Protein AF-A0A9Q0IEM7-F1 (afdb_monomer_lite)

Foldseek 3Di:
DDKADDPVNFKIWDWDWAQDVHTDIDIWIWGADPVAFIWTPDPDIDTGRDPVRVQVVVCVVVVNSDDYDDDPDDVQQVDWDWDADPVPRDIDIDRHDDDPDPDPPDDPDDDDDDDDDDDDDDDDDDDDDDDDDDDDDDDDDDDDDDDDDDPVVVVVVVVVVVVVVVVVVVVD

Radius of gyration: 29.26 Å; chains: 1; bounding box: 56×44×100 Å

Structure (mmCIF, N/CA/C/O backbone):
data_AF-A0A9Q0IEM7-F1
#
_entry.id   AF-A0A9Q0IEM7-F1
#
loop_
_atom_site.group_PDB
_atom_site.id
_atom_site.type_symbol
_atom_site.label_atom_id
_atom_site.label_alt_id
_atom_site.label_comp_id
_atom_site.label_asym_id
_atom_site.label_entity_id
_atom_site.label_seq_id
_atom_site.pdbx_PDB_ins_code
_atom_site.Cartn_x
_atom_site.Cartn_y
_atom_site.Cartn_z
_atom_site.occupancy
_atom_site.B_iso_or_equiv
_atom_site.auth_seq_id
_atom_site.auth_comp_id
_atom_site.auth_asym_id
_atom_site.auth_atom_id
_atom_site.pdbx_PDB_model_num
ATOM 1 N N . MET A 1 1 ? 6.090 -5.705 1.056 1.00 93.62 1 MET A N 1
ATOM 2 C CA . MET A 1 1 ? 5.015 -4.685 1.009 1.00 93.62 1 MET A CA 1
ATOM 3 C C . MET A 1 1 ? 5.623 -3.312 1.217 1.00 93.62 1 MET A C 1
ATOM 5 O O . MET A 1 1 ? 6.449 -3.176 2.102 1.00 93.62 1 MET A O 1
ATOM 9 N N . LEU A 1 2 ? 5.245 -2.312 0.426 1.00 94.44 2 LEU A N 1
ATOM 10 C CA . LEU A 1 2 ? 5.811 -0.962 0.525 1.00 94.44 2 LEU A CA 1
ATOM 11 C C . LEU A 1 2 ? 4.715 0.099 0.586 1.00 94.44 2 LEU A C 1
ATOM 13 O O . LEU A 1 2 ? 3.665 -0.048 -0.045 1.00 94.44 2 LEU A O 1
ATOM 17 N N . LEU A 1 3 ? 4.974 1.164 1.339 1.00 94.00 3 LEU A N 1
ATOM 18 C CA . LEU A 1 3 ? 4.113 2.337 1.415 1.00 94.00 3 LEU A CA 1
ATOM 19 C C . LEU A 1 3 ? 4.605 3.373 0.401 1.00 94.00 3 LEU A C 1
ATOM 21 O O . LEU A 1 3 ? 5.804 3.633 0.317 1.00 94.00 3 LEU A O 1
ATOM 25 N N . ARG A 1 4 ? 3.691 3.970 -0.365 1.00 93.38 4 ARG A N 1
ATOM 26 C CA . ARG A 1 4 ? 4.009 5.062 -1.291 1.00 93.38 4 ARG A CA 1
ATOM 27 C C . ARG A 1 4 ? 3.028 6.226 -1.134 1.00 93.38 4 ARG A C 1
ATOM 29 O O . ARG A 1 4 ? 1.848 5.977 -0.869 1.00 93.38 4 ARG A O 1
ATOM 36 N N . PRO A 1 5 ? 3.472 7.473 -1.355 1.00 94.06 5 PRO A N 1
ATOM 37 C CA . PRO A 1 5 ? 2.568 8.608 -1.484 1.00 94.06 5 PRO A CA 1
ATOM 38 C C . PRO A 1 5 ? 1.549 8.399 -2.614 1.00 94.06 5 PRO A C 1
ATOM 40 O O . PRO A 1 5 ? 1.853 7.817 -3.665 1.00 94.06 5 PRO A O 1
ATOM 43 N N . GLY A 1 6 ? 0.321 8.856 -2.386 1.00 88.62 6 GLY A N 1
ATOM 44 C CA . GLY A 1 6 ? -0.699 9.025 -3.413 1.00 88.62 6 GLY A CA 1
ATOM 45 C C . GLY A 1 6 ? -0.439 10.272 -4.260 1.00 88.62 6 GLY A C 1
ATOM 46 O O . GLY A 1 6 ? 0.369 11.133 -3.919 1.00 88.62 6 GLY A O 1
ATOM 47 N N . ARG A 1 7 ? -1.124 10.370 -5.402 1.00 84.81 7 ARG A N 1
ATOM 48 C CA . ARG A 1 7 ? -0.968 11.494 -6.346 1.00 84.81 7 ARG A CA 1
ATOM 49 C C . ARG A 1 7 ? -1.641 12.783 -5.857 1.00 84.81 7 ARG A C 1
ATOM 51 O O . ARG A 1 7 ? -1.275 13.872 -6.277 1.00 84.81 7 ARG A O 1
ATOM 58 N N . ASP A 1 8 ? -2.651 12.644 -5.017 1.00 82.88 8 ASP A N 1
ATOM 59 C CA . ASP A 1 8 ? -3.500 13.701 -4.472 1.00 82.88 8 ASP A CA 1
ATOM 60 C C . ASP A 1 8 ? -2.915 14.381 -3.224 1.00 82.88 8 ASP A C 1
ATOM 62 O O . ASP A 1 8 ? -3.531 15.297 -2.692 1.00 82.88 8 ASP A O 1
ATOM 66 N N . GLY A 1 9 ? -1.747 13.945 -2.741 1.00 77.75 9 GLY A N 1
ATOM 67 C CA . GLY A 1 9 ? -1.049 14.541 -1.594 1.00 77.75 9 GLY A CA 1
ATOM 68 C C . GLY A 1 9 ? -1.676 14.251 -0.224 1.00 77.75 9 GLY A C 1
ATOM 69 O O . GLY A 1 9 ? -1.013 14.441 0.790 1.00 77.75 9 GLY A O 1
ATOM 70 N N . CYS A 1 10 ? -2.913 13.753 -0.188 1.00 81.31 10 CYS A N 1
ATOM 71 C CA . CYS A 1 10 ? -3.640 13.403 1.036 1.00 81.31 10 CYS A CA 1
ATOM 72 C C . CYS A 1 10 ? -3.888 11.894 1.191 1.00 81.31 10 CYS A C 1
ATOM 74 O O . CYS A 1 10 ? -4.215 11.441 2.289 1.00 81.31 10 CYS A O 1
ATOM 76 N N . SER A 1 11 ? -3.746 11.107 0.119 1.00 90.38 11 SER A N 1
ATOM 77 C CA . SER A 1 11 ? -3.827 9.649 0.190 1.00 90.38 11 SER A CA 1
ATOM 78 C C . SER A 1 11 ? -2.449 9.003 0.127 1.00 90.38 11 SER A C 1
ATOM 80 O O . SER A 1 11 ? -1.468 9.565 -0.365 1.00 90.38 11 SER A O 1
ATOM 82 N N . LEU A 1 12 ? -2.388 7.779 0.628 1.00 95.12 12 LEU A N 1
ATOM 83 C CA . LEU A 1 12 ? -1.258 6.873 0.523 1.00 95.12 12 LEU A CA 1
ATOM 84 C C . LEU A 1 12 ? -1.726 5.597 -0.173 1.00 95.12 12 LEU A C 1
ATOM 86 O O . LEU A 1 12 ? -2.920 5.300 -0.259 1.00 95.12 12 LEU A O 1
ATOM 90 N N . ALA A 1 13 ? -0.777 4.813 -0.664 1.00 95.88 13 ALA A N 1
ATOM 91 C CA . ALA A 1 13 ? -1.066 3.485 -1.168 1.00 95.88 13 ALA A CA 1
ATOM 92 C C . ALA A 1 13 ? -0.095 2.464 -0.589 1.00 95.88 13 ALA A C 1
ATOM 94 O O . ALA A 1 13 ? 1.121 2.667 -0.587 1.00 95.88 13 ALA A O 1
ATOM 95 N N . VAL A 1 14 ? -0.639 1.332 -0.159 1.00 96.62 14 VAL A N 1
ATOM 96 C CA . VAL A 1 14 ? 0.151 0.162 0.205 1.00 96.62 14 VAL A CA 1
ATOM 97 C C . VAL A 1 14 ? 0.223 -0.756 -1.002 1.00 96.62 14 VAL A C 1
ATOM 99 O O . VAL A 1 14 ? -0.792 -1.247 -1.493 1.00 96.62 14 VAL A O 1
ATOM 102 N N . THR A 1 15 ? 1.434 -0.967 -1.506 1.00 95.88 15 THR A N 1
ATOM 103 C CA . THR A 1 15 ? 1.693 -1.836 -2.652 1.00 95.88 15 THR A CA 1
ATOM 104 C C . THR A 1 15 ? 2.227 -3.180 -2.172 1.00 95.88 15 THR A C 1
ATOM 106 O O . THR A 1 15 ? 3.216 -3.260 -1.436 1.00 95.88 15 THR A O 1
ATOM 109 N N . THR A 1 16 ? 1.570 -4.252 -2.600 1.00 95.31 16 THR A N 1
ATOM 110 C CA . THR A 1 16 ? 1.931 -5.631 -2.270 1.00 95.31 16 THR A CA 1
ATOM 111 C C . THR A 1 16 ? 2.271 -6.395 -3.534 1.00 95.31 16 THR A C 1
ATOM 113 O O . THR A 1 16 ? 1.597 -6.228 -4.548 1.00 95.31 16 THR A O 1
ATOM 116 N N . ARG A 1 17 ? 3.260 -7.280 -3.438 1.00 93.75 17 ARG A N 1
ATOM 117 C CA . ARG A 1 17 ? 3.565 -8.308 -4.430 1.00 93.75 17 ARG A CA 1
ATOM 118 C C . ARG A 1 17 ? 3.388 -9.662 -3.750 1.00 93.75 17 ARG A C 1
ATOM 120 O O . ARG A 1 17 ? 3.904 -9.842 -2.649 1.00 93.75 17 ARG A O 1
ATOM 127 N N . GLN A 1 18 ? 2.649 -10.566 -4.377 1.00 92.56 18 GLN A N 1
ATOM 128 C CA . GLN A 1 18 ? 2.489 -11.953 -3.941 1.00 92.56 18 GLN A CA 1
ATOM 129 C C . GLN A 1 18 ? 2.740 -12.876 -5.129 1.00 92.56 18 GLN A C 1
ATOM 131 O O . GLN A 1 18 ? 2.263 -12.600 -6.227 1.00 92.56 18 GLN A O 1
ATOM 136 N N . ASP A 1 19 ? 3.464 -13.969 -4.906 1.00 90.25 19 ASP A N 1
ATOM 137 C CA . ASP A 1 19 ? 3.765 -14.957 -5.942 1.00 90.25 19 ASP A CA 1
ATOM 138 C C . ASP A 1 19 ? 2.764 -16.123 -5.853 1.00 90.25 19 ASP A C 1
ATOM 140 O O . ASP A 1 19 ? 3.040 -17.179 -5.291 1.00 90.25 19 ASP A O 1
ATOM 144 N N . LEU A 1 20 ? 1.559 -15.895 -6.382 1.00 85.94 20 LEU A N 1
ATOM 145 C CA . LEU A 1 20 ? 0.455 -16.858 -6.443 1.00 85.94 20 LEU A CA 1
ATOM 146 C C . LEU A 1 20 ? 0.218 -17.223 -7.912 1.00 85.94 20 LEU A C 1
ATOM 148 O O . LEU A 1 20 ? -0.455 -16.489 -8.631 1.00 85.94 20 LEU A O 1
ATOM 152 N N . ASN A 1 21 ? 0.814 -18.330 -8.374 1.00 85.62 21 ASN A N 1
ATOM 153 C CA . ASN A 1 21 ? 0.780 -18.757 -9.786 1.00 85.62 21 ASN A CA 1
ATOM 154 C C . ASN A 1 21 ? 1.304 -17.686 -10.768 1.00 85.62 21 ASN A C 1
ATOM 156 O O . ASN A 1 21 ? 0.881 -17.611 -11.919 1.00 85.62 21 ASN A O 1
ATOM 160 N N . GLY A 1 22 ? 2.229 -16.855 -10.292 1.00 89.38 22 GLY A N 1
ATOM 161 C CA . GLY A 1 22 ? 2.726 -15.665 -10.973 1.00 89.38 22 GLY A CA 1
ATOM 162 C C . GLY A 1 22 ? 2.785 -14.481 -10.011 1.00 89.38 22 GLY A C 1
ATOM 163 O O . GLY A 1 22 ? 2.238 -14.532 -8.909 1.00 89.38 22 GLY A O 1
ATOM 164 N N . SER A 1 23 ? 3.466 -13.407 -10.413 1.00 92.25 23 SER A N 1
ATOM 165 C CA . SER A 1 23 ? 3.560 -12.204 -9.584 1.00 92.25 23 SER A CA 1
ATOM 166 C C . SER A 1 23 ? 2.290 -11.366 -9.700 1.00 92.25 23 SER A C 1
ATOM 168 O O . SER A 1 23 ? 2.024 -10.741 -10.726 1.00 92.25 23 SER A O 1
ATOM 170 N N . VAL A 1 24 ? 1.522 -11.324 -8.615 1.00 94.12 24 VAL A N 1
ATOM 171 C CA . VAL A 1 24 ? 0.314 -10.510 -8.479 1.00 94.12 24 VAL A CA 1
ATOM 172 C C . VAL A 1 24 ? 0.644 -9.262 -7.674 1.00 94.12 24 VAL A C 1
ATOM 174 O O . VAL A 1 24 ? 1.092 -9.340 -6.527 1.00 94.12 24 VAL A O 1
ATOM 177 N N . PHE A 1 25 ? 0.378 -8.101 -8.266 1.00 93.50 25 PHE A N 1
ATOM 178 C CA . PHE A 1 25 ? 0.533 -6.809 -7.612 1.00 93.50 25 PHE A CA 1
ATOM 179 C C . PHE A 1 25 ? -0.833 -6.251 -7.221 1.00 93.50 25 PHE A C 1
ATOM 181 O O . PHE A 1 25 ? -1.767 -6.252 -8.021 1.00 93.50 25 PHE A O 1
ATOM 188 N N . ARG A 1 26 ? -0.954 -5.767 -5.984 1.00 94.06 26 ARG A N 1
ATOM 189 C CA . ARG A 1 26 ? -2.156 -5.072 -5.499 1.00 94.06 26 ARG A CA 1
ATOM 190 C C . ARG A 1 26 ? -1.769 -3.750 -4.860 1.00 94.06 26 ARG A C 1
ATOM 192 O O . ARG A 1 26 ? -0.716 -3.640 -4.231 1.00 94.06 26 ARG A O 1
ATOM 199 N N . HIS A 1 27 ? -2.638 -2.758 -5.022 1.00 95.50 27 HIS A N 1
ATOM 200 C CA . HIS A 1 27 ? -2.483 -1.432 -4.440 1.00 95.50 27 HIS A CA 1
ATOM 201 C C . HIS A 1 27 ? -3.712 -1.126 -3.592 1.00 95.50 27 HIS A C 1
ATOM 203 O O . HIS A 1 27 ? -4.798 -0.906 -4.125 1.00 95.50 27 HIS A O 1
ATOM 209 N N . TYR A 1 28 ? -3.534 -1.120 -2.278 1.00 95.12 28 TYR A N 1
ATOM 210 C CA . TYR A 1 28 ? -4.577 -0.755 -1.329 1.00 95.12 28 TYR A CA 1
ATOM 211 C C . TYR A 1 28 ? -4.503 0.742 -1.080 1.00 95.12 28 TYR A C 1
ATOM 213 O O . TYR A 1 28 ? -3.426 1.264 -0.783 1.00 95.12 28 TYR A O 1
ATOM 221 N N . ARG A 1 29 ? -5.630 1.439 -1.222 1.00 95.62 29 ARG A N 1
ATOM 222 C CA . ARG A 1 29 ? -5.698 2.867 -0.917 1.00 95.62 29 ARG A CA 1
ATOM 223 C C . ARG A 1 29 ? -5.779 3.048 0.595 1.00 95.62 29 ARG A C 1
ATOM 225 O O . ARG A 1 29 ? -6.479 2.304 1.279 1.00 95.62 29 ARG A O 1
ATOM 232 N N . VAL A 1 30 ? -5.035 4.022 1.098 1.00 96.75 30 VAL A N 1
ATOM 233 C CA . VAL A 1 30 ? -5.037 4.422 2.499 1.00 96.75 30 VAL A CA 1
ATOM 234 C C . VAL A 1 30 ? -5.367 5.902 2.556 1.00 96.75 30 VAL A C 1
ATOM 236 O O . VAL A 1 30 ? -4.636 6.731 2.014 1.00 96.75 30 VAL A O 1
ATOM 239 N N . THR A 1 31 ? -6.477 6.229 3.200 1.00 95.06 31 THR A N 1
ATOM 240 C CA . THR A 1 31 ? -6.992 7.597 3.260 1.00 95.06 31 THR A CA 1
ATOM 241 C C . THR A 1 31 ? -6.758 8.164 4.654 1.00 95.06 31 THR A C 1
ATOM 243 O O . THR A 1 31 ? -7.086 7.519 5.653 1.00 95.06 31 THR A O 1
ATOM 246 N N . GLN A 1 32 ? -6.175 9.360 4.740 1.00 92.69 32 GLN A N 1
ATOM 247 C CA . GLN A 1 32 ? -6.026 10.058 6.014 1.00 92.69 32 GLN A CA 1
ATOM 248 C C . GLN A 1 32 ? -7.385 10.602 6.474 1.00 92.69 32 GLN A C 1
ATOM 250 O O . GLN A 1 32 ? -8.138 11.170 5.683 1.00 92.69 32 GLN A O 1
ATOM 255 N N . ARG A 1 33 ? -7.717 10.429 7.755 1.00 91.94 33 ARG A N 1
ATOM 256 C CA . ARG A 1 33 ? -8.961 10.964 8.328 1.00 91.94 33 ARG A CA 1
ATOM 257 C C . ARG A 1 33 ? -8.777 12.416 8.761 1.00 91.94 33 ARG A C 1
ATOM 259 O O . ARG A 1 33 ? -7.718 12.787 9.259 1.00 91.94 33 ARG A O 1
ATOM 266 N N . GLU A 1 34 ? -9.852 13.201 8.689 1.00 86.31 34 GLU A N 1
ATOM 267 C CA . GLU A 1 34 ? -9.868 14.606 9.136 1.00 86.31 34 GLU A CA 1
ATOM 268 C C . GLU A 1 34 ? -9.505 14.772 10.622 1.00 86.31 34 GLU A C 1
ATOM 270 O O . GLU A 1 34 ? -8.861 15.740 11.007 1.00 86.31 34 GLU A O 1
ATOM 275 N N . GLN A 1 35 ? -9.885 13.802 11.459 1.00 86.25 35 GLN A N 1
ATOM 276 C CA . GLN A 1 35 ? -9.622 13.790 12.905 1.00 86.25 35 GLN A CA 1
ATOM 277 C C . GLN A 1 35 ? -8.258 13.170 13.264 1.00 86.25 35 GLN A C 1
ATOM 279 O O . GLN A 1 35 ? -7.983 12.914 14.434 1.00 86.25 35 GLN A O 1
ATOM 284 N N . GLY A 1 36 ? -7.416 12.900 12.263 1.00 87.50 36 GLY A N 1
ATOM 285 C CA . GLY A 1 36 ? -6.182 12.137 12.415 1.00 87.50 36 GLY A CA 1
ATOM 286 C C . GLY A 1 36 ? -6.385 10.624 12.274 1.00 87.50 36 GLY A C 1
ATOM 287 O O . GLY A 1 36 ? -7.493 10.094 12.384 1.00 87.50 36 GLY A O 1
ATOM 288 N N . GLY A 1 37 ? -5.284 9.926 12.000 1.00 93.62 37 GLY A N 1
ATOM 289 C CA . GLY A 1 37 ? -5.278 8.499 11.683 1.00 93.62 37 GLY A CA 1
ATOM 290 C C . GLY A 1 37 ? -5.566 8.197 10.212 1.00 93.62 37 GLY A C 1
ATOM 291 O O . GLY A 1 37 ? -5.680 9.090 9.369 1.00 93.62 37 GLY A O 1
ATOM 292 N N . TYR A 1 38 ? -5.672 6.907 9.911 1.00 95.75 38 TYR A N 1
ATOM 293 C CA . TYR A 1 38 ? -5.720 6.361 8.558 1.00 95.75 38 TYR A CA 1
ATOM 294 C C . TYR A 1 38 ? -6.830 5.318 8.434 1.00 95.75 38 TYR A C 1
ATOM 296 O O . TYR A 1 38 ? -7.216 4.686 9.416 1.00 95.75 38 TYR A O 1
ATOM 304 N N . ILE A 1 39 ? -7.354 5.134 7.226 1.00 96.56 39 ILE A N 1
ATOM 305 C CA . ILE A 1 39 ? -8.299 4.064 6.899 1.00 96.56 39 ILE A CA 1
ATOM 306 C C . ILE A 1 39 ? -7.766 3.309 5.692 1.00 96.56 39 ILE A C 1
ATOM 308 O O . ILE A 1 39 ? -7.415 3.927 4.689 1.00 96.56 39 ILE A O 1
ATOM 312 N N . ILE A 1 40 ? -7.719 1.982 5.791 1.00 96.69 40 ILE A N 1
ATOM 313 C CA . ILE A 1 40 ? -7.429 1.106 4.656 1.00 96.69 40 ILE A CA 1
ATOM 314 C C . ILE A 1 40 ? -8.738 0.829 3.915 1.00 96.69 40 ILE A C 1
ATOM 316 O O . ILE A 1 40 ? -9.669 0.252 4.484 1.00 96.69 40 ILE A O 1
ATOM 320 N N . ASP A 1 41 ? -8.789 1.213 2.643 1.00 95.56 41 ASP A N 1
ATOM 321 C CA . ASP A 1 41 ? -9.970 1.077 1.794 1.00 95.56 41 ASP A CA 1
ATOM 322 C C . ASP A 1 41 ? -10.036 -0.335 1.197 1.00 95.56 41 ASP A C 1
ATOM 324 O O . ASP A 1 41 ? -9.596 -0.600 0.075 1.00 95.56 41 ASP A O 1
ATOM 328 N N . VAL A 1 42 ? -10.575 -1.257 1.985 1.00 94.94 42 VAL A N 1
ATOM 329 C CA . VAL A 1 42 ? -10.922 -2.629 1.592 1.00 94.94 42 VAL A CA 1
ATOM 330 C C . VAL A 1 42 ? -12.421 -2.852 1.805 1.00 94.94 42 VAL A C 1
ATOM 332 O O . VAL A 1 42 ? -13.112 -1.963 2.295 1.00 94.94 42 VAL A O 1
ATOM 335 N N . GLU A 1 43 ? -12.932 -4.033 1.449 1.00 94.00 43 GLU A N 1
ATOM 336 C CA . GLU A 1 43 ? -14.354 -4.382 1.613 1.00 94.00 43 GLU A CA 1
ATOM 337 C C . GLU A 1 43 ? -14.882 -4.084 3.027 1.00 94.00 43 GLU A C 1
ATOM 339 O O . GLU A 1 43 ? -15.961 -3.519 3.173 1.00 94.00 43 GLU A O 1
ATOM 344 N N . ASN A 1 44 ? -14.074 -4.377 4.051 1.00 94.69 44 ASN A N 1
ATOM 345 C CA . ASN A 1 44 ? -14.330 -4.003 5.440 1.00 94.69 44 ASN A CA 1
ATOM 346 C C . ASN A 1 44 ? -13.293 -2.968 5.902 1.00 94.69 44 ASN A C 1
ATOM 348 O O . ASN A 1 44 ? -12.195 -3.379 6.290 1.00 94.69 44 ASN A O 1
ATOM 352 N N . PRO A 1 45 ? -13.605 -1.656 5.865 1.00 95.62 45 PRO A 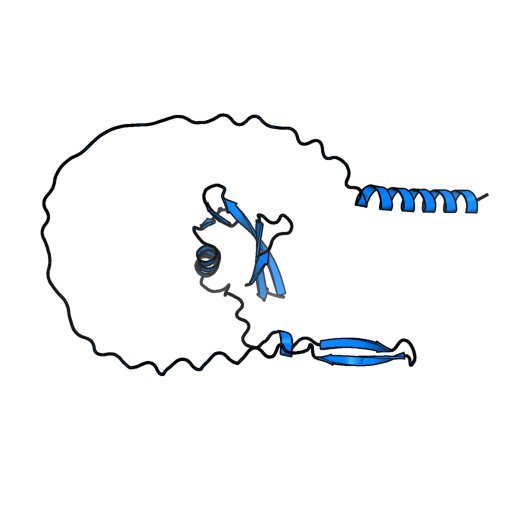N 1
ATOM 353 C CA . PRO A 1 45 ? -12.643 -0.597 6.151 1.00 95.62 45 PRO A CA 1
ATOM 354 C C . PRO A 1 45 ? -11.938 -0.791 7.491 1.00 95.62 45 PRO A C 1
ATOM 356 O O . PRO A 1 45 ? -12.581 -1.039 8.513 1.00 95.62 45 PRO A O 1
ATOM 359 N N . ILE A 1 46 ? -10.613 -0.656 7.486 1.00 96.38 46 ILE A N 1
ATOM 360 C CA . ILE A 1 46 ? -9.786 -0.882 8.675 1.00 96.38 46 ILE A CA 1
ATOM 361 C C . ILE A 1 46 ? -9.287 0.474 9.181 1.00 96.38 46 ILE A C 1
ATOM 363 O O . ILE A 1 46 ? -8.455 1.088 8.509 1.00 96.38 46 ILE A O 1
ATOM 367 N N . PRO A 1 47 ? -9.792 0.975 10.323 1.00 95.94 47 PRO A N 1
ATOM 368 C CA . PRO A 1 47 ? -9.281 2.191 10.935 1.00 95.94 47 PRO A CA 1
ATOM 369 C C . PRO A 1 47 ? -7.964 1.914 11.669 1.00 95.94 47 PRO A C 1
ATOM 371 O O . PRO A 1 47 ? -7.850 0.959 12.434 1.00 95.94 47 PRO A O 1
ATOM 374 N N . CYS A 1 48 ? -6.994 2.797 11.470 1.00 96.81 48 CYS A N 1
ATOM 375 C CA . CYS A 1 48 ? -5.648 2.727 12.027 1.00 96.81 48 CYS A CA 1
ATOM 376 C C . CYS A 1 48 ? -5.301 4.076 12.669 1.00 96.81 48 CYS A C 1
ATOM 378 O O . CYS A 1 48 ? -5.632 5.131 12.118 1.00 96.81 48 CYS A O 1
ATOM 380 N N . SER A 1 49 ? -4.631 4.076 13.824 1.00 95.62 49 SER A N 1
ATOM 381 C CA . SER A 1 49 ? -4.253 5.331 14.490 1.00 95.62 49 SER A CA 1
ATOM 382 C C . SER A 1 49 ? -2.974 5.931 13.899 1.00 95.62 49 SER A C 1
ATOM 384 O O . SER A 1 49 ? -2.835 7.152 13.821 1.00 95.62 49 SER A O 1
ATOM 386 N N . SER A 1 50 ? -2.079 5.076 13.399 1.00 95.38 50 SER A N 1
ATOM 387 C CA . SER A 1 50 ? -0.799 5.453 12.804 1.00 95.38 50 SER A CA 1
ATOM 388 C C . SER A 1 50 ? -0.533 4.721 11.481 1.00 95.38 50 SER A C 1
ATOM 390 O O . SER A 1 50 ? -1.233 3.772 11.128 1.00 95.38 50 SER A O 1
ATOM 392 N N . LEU A 1 51 ? 0.499 5.148 10.741 1.00 93.75 51 LEU A N 1
ATOM 393 C CA . LEU A 1 51 ? 0.979 4.402 9.568 1.00 93.75 51 LEU A CA 1
ATOM 394 C C . LEU A 1 51 ? 1.598 3.059 9.947 1.00 93.75 51 LEU A C 1
ATOM 396 O O . LEU A 1 51 ? 1.580 2.141 9.136 1.00 93.75 51 LEU A O 1
ATOM 400 N N . HIS A 1 52 ? 2.146 2.942 11.156 1.00 95.19 52 HIS A N 1
ATOM 401 C CA . HIS A 1 52 ? 2.674 1.674 11.640 1.00 95.19 52 HIS A CA 1
ATOM 402 C C . HIS A 1 52 ? 1.536 0.663 11.797 1.00 95.19 52 HIS A C 1
ATOM 404 O O . HIS A 1 52 ? 1.597 -0.416 11.219 1.00 95.19 52 HIS A O 1
ATOM 410 N N . ASP A 1 53 ? 0.428 1.087 12.408 1.00 96.38 53 ASP A N 1
ATOM 411 C CA . ASP A 1 53 ? -0.766 0.257 12.582 1.00 96.38 53 ASP A CA 1
ATOM 412 C C . ASP A 1 53 ? -1.373 -0.178 11.241 1.00 96.38 53 ASP A C 1
ATOM 414 O O . ASP A 1 53 ? -1.972 -1.243 11.157 1.00 96.38 53 ASP A O 1
ATOM 418 N N . VAL A 1 54 ? -1.245 0.634 10.181 1.00 96.12 54 VAL A N 1
ATOM 419 C CA . VAL A 1 54 ? -1.676 0.244 8.824 1.00 96.12 54 VAL A CA 1
ATOM 420 C C . VAL A 1 54 ? -0.900 -0.981 8.349 1.00 96.12 54 VAL A C 1
ATOM 422 O O . VAL A 1 54 ? -1.474 -1.904 7.770 1.00 96.12 54 VAL A O 1
ATOM 425 N N . ILE A 1 55 ? 0.411 -0.981 8.581 1.00 95.62 55 ILE A N 1
ATOM 426 C CA . ILE A 1 55 ? 1.290 -2.087 8.221 1.00 95.62 55 ILE A CA 1
ATOM 427 C C . ILE A 1 55 ? 0.980 -3.297 9.102 1.00 95.62 55 ILE A C 1
ATOM 429 O O . ILE A 1 55 ? 0.728 -4.370 8.558 1.00 95.62 55 ILE A O 1
ATOM 433 N N . ASP A 1 56 ? 0.908 -3.116 10.420 1.00 95.94 56 ASP A N 1
ATOM 434 C CA . ASP A 1 56 ? 0.624 -4.195 11.370 1.00 95.94 56 ASP A CA 1
ATOM 435 C C . ASP A 1 56 ? -0.732 -4.848 11.099 1.00 95.94 56 ASP A C 1
ATOM 437 O O . ASP A 1 56 ? -0.821 -6.072 11.032 1.00 95.94 56 ASP A O 1
ATOM 441 N N . ALA A 1 57 ? -1.768 -4.050 10.827 1.00 96.19 57 ALA A N 1
ATOM 442 C CA . ALA A 1 57 ? -3.086 -4.562 10.474 1.00 96.19 57 ALA A CA 1
ATOM 443 C C . ALA A 1 57 ? -3.043 -5.432 9.210 1.00 96.19 57 ALA A C 1
ATOM 445 O O . ALA A 1 57 ? -3.708 -6.464 9.150 1.00 96.19 57 ALA A O 1
ATOM 446 N N . LEU A 1 58 ? -2.255 -5.058 8.197 1.00 95.19 58 LEU A N 1
ATOM 447 C CA . LEU A 1 58 ? -2.091 -5.862 6.981 1.00 95.19 58 LEU A CA 1
ATOM 448 C C . LEU A 1 58 ? -1.298 -7.150 7.236 1.00 95.19 58 LEU A C 1
ATOM 450 O O . LEU A 1 58 ? -1.649 -8.196 6.684 1.00 95.19 58 LEU A O 1
ATOM 454 N N . VAL A 1 59 ? -0.263 -7.100 8.077 1.00 95.81 59 VAL A N 1
ATOM 455 C CA . VAL A 1 59 ? 0.499 -8.291 8.485 1.00 95.81 59 VAL A CA 1
ATOM 456 C C . VAL A 1 59 ? -0.411 -9.253 9.254 1.00 95.81 59 VAL A C 1
ATOM 458 O O . VAL A 1 59 ? -0.493 -10.430 8.904 1.00 95.81 59 VAL A O 1
ATOM 461 N N . GLU A 1 60 ? -1.153 -8.752 10.241 1.00 96.25 60 GLU A N 1
ATOM 462 C CA . GLU A 1 60 ? -2.071 -9.536 11.069 1.00 96.25 60 GLU A CA 1
ATOM 463 C C . GLU A 1 60 ? -3.199 -10.147 10.228 1.00 96.25 60 GLU A C 1
ATOM 465 O O . GLU A 1 60 ? -3.417 -11.360 10.261 1.00 96.25 60 GLU A O 1
ATOM 470 N N . LYS A 1 61 ? -3.870 -9.341 9.392 1.00 94.06 61 LYS A N 1
ATOM 471 C CA . LYS A 1 61 ? -4.969 -9.804 8.526 1.00 94.06 61 LYS A CA 1
ATOM 472 C C . LYS A 1 61 ? -4.541 -10.853 7.509 1.00 94.06 61 LYS A C 1
ATOM 474 O O . LYS A 1 61 ? -5.380 -11.631 7.064 1.00 94.06 61 LYS A O 1
ATOM 479 N N . THR A 1 62 ? -3.267 -10.867 7.127 1.00 93.38 62 THR A N 1
ATOM 480 C CA . THR A 1 62 ? -2.724 -11.849 6.181 1.00 93.38 62 THR A CA 1
ATOM 481 C C . THR A 1 62 ? -1.904 -12.947 6.853 1.00 93.38 62 THR A C 1
ATOM 483 O O . THR A 1 62 ? -1.224 -13.702 6.156 1.00 93.38 62 THR A O 1
ATOM 486 N N . ALA A 1 63 ? -1.969 -13.055 8.186 1.00 94.56 63 ALA A N 1
ATOM 487 C CA . ALA A 1 63 ? -1.233 -14.037 8.982 1.00 94.56 63 ALA A CA 1
ATOM 488 C C . ALA A 1 63 ? 0.274 -14.078 8.651 1.00 94.56 63 ALA A C 1
ATOM 490 O O . ALA A 1 63 ? 0.881 -15.143 8.578 1.00 94.56 63 ALA A O 1
ATOM 491 N N . GLY A 1 64 ? 0.871 -12.912 8.393 1.00 92.50 64 GLY A N 1
ATOM 492 C CA . GLY A 1 64 ? 2.286 -12.780 8.043 1.00 92.50 64 GLY A CA 1
ATOM 493 C C . GLY A 1 64 ? 2.630 -13.065 6.579 1.00 92.50 64 GLY A C 1
ATOM 494 O O . GLY A 1 64 ? 3.792 -12.932 6.208 1.00 92.50 64 GLY A O 1
ATOM 495 N N . THR A 1 65 ? 1.654 -13.400 5.726 1.00 92.62 65 THR A N 1
ATOM 496 C CA . THR A 1 65 ? 1.894 -13.598 4.282 1.00 92.62 65 THR A CA 1
ATOM 497 C C . THR A 1 65 ? 2.402 -12.316 3.625 1.00 92.62 65 THR A C 1
ATOM 499 O O . THR A 1 65 ? 3.261 -12.351 2.745 1.00 92.62 65 THR A O 1
ATOM 502 N N . LEU A 1 66 ? 1.866 -11.163 4.033 1.00 93.88 66 LEU A N 1
ATOM 503 C CA . LEU A 1 66 ? 2.434 -9.872 3.676 1.00 93.88 66 LEU A CA 1
ATOM 504 C C . LEU A 1 66 ? 3.408 -9.441 4.762 1.00 93.88 66 LEU A C 1
ATOM 506 O O . LEU A 1 66 ? 3.030 -9.318 5.922 1.00 93.88 66 LEU A O 1
ATOM 510 N N . GLN A 1 67 ? 4.636 -9.134 4.357 1.00 93.56 67 GLN A N 1
ATOM 511 C CA . GLN A 1 67 ? 5.629 -8.512 5.225 1.00 93.56 67 GLN A CA 1
ATOM 512 C C . GLN A 1 67 ? 6.081 -7.161 4.664 1.00 93.56 67 GLN A C 1
ATOM 514 O O . GLN A 1 67 ? 6.063 -6.964 3.437 1.00 93.56 67 GLN A O 1
ATOM 519 N N . PRO A 1 68 ? 6.479 -6.212 5.528 1.00 93.31 68 PRO A N 1
ATOM 520 C CA . PRO A 1 68 ? 7.118 -4.976 5.098 1.00 93.31 68 PRO A CA 1
ATOM 521 C C . PRO A 1 68 ? 8.353 -5.290 4.255 1.00 93.31 68 PRO A C 1
ATOM 523 O O . PRO A 1 68 ? 9.108 -6.209 4.549 1.00 93.31 68 PRO A O 1
ATOM 526 N N . PHE A 1 69 ? 8.537 -4.545 3.173 1.00 88.00 69 PHE A N 1
ATOM 527 C CA . PHE A 1 69 ? 9.746 -4.624 2.372 1.00 88.00 69 PHE A CA 1
ATOM 528 C C . PHE A 1 69 ? 10.838 -3.841 3.102 1.00 88.00 69 PHE A C 1
ATOM 530 O O . PHE A 1 69 ? 10.792 -2.612 3.135 1.00 88.00 69 PHE A O 1
ATOM 537 N N . LEU A 1 70 ? 11.774 -4.561 3.718 1.00 81.56 70 LEU A N 1
ATOM 538 C CA . LEU A 1 70 ? 13.031 -3.998 4.195 1.00 81.56 70 LEU A CA 1
ATOM 539 C C . LEU A 1 70 ? 14.042 -4.062 3.050 1.00 81.56 70 LEU A C 1
ATOM 541 O O . LEU A 1 70 ? 14.233 -5.122 2.459 1.00 81.56 70 LEU A O 1
ATOM 545 N N . LEU A 1 71 ? 14.691 -2.939 2.750 1.00 69.88 71 LEU A N 1
ATOM 546 C CA . LEU A 1 71 ? 15.889 -2.966 1.921 1.00 69.88 71 LEU A CA 1
ATOM 547 C C . LEU A 1 71 ? 17.033 -3.550 2.744 1.00 69.88 71 LEU A C 1
ATOM 549 O O . LEU A 1 71 ? 17.439 -2.963 3.744 1.00 69.88 71 LEU A O 1
ATOM 553 N N . GLU A 1 72 ? 17.508 -4.719 2.331 1.00 63.38 72 GLU A N 1
ATOM 554 C CA . GLU A 1 72 ? 18.615 -5.425 2.979 1.00 63.38 72 GLU A CA 1
ATOM 555 C C . GLU A 1 72 ? 19.979 -4.827 2.578 1.00 63.38 72 GLU A C 1
ATOM 557 O O . GLU A 1 72 ? 20.924 -4.863 3.361 1.00 63.38 72 GLU A O 1
ATOM 562 N N . GLU A 1 73 ? 20.045 -4.167 1.414 1.00 66.56 73 GLU A N 1
ATOM 563 C CA . GLU A 1 73 ? 21.226 -3.478 0.876 1.00 66.56 73 GLU A CA 1
ATOM 564 C C . GLU A 1 73 ? 20.857 -2.072 0.359 1.00 66.56 73 GLU A C 1
ATOM 566 O O . GLU A 1 73 ? 19.698 -1.846 -0.021 1.00 66.56 73 GLU A O 1
ATOM 571 N N . PRO A 1 74 ? 21.793 -1.100 0.331 1.00 67.75 74 PRO A N 1
ATOM 572 C CA . PRO A 1 74 ? 21.528 0.230 -0.208 1.00 67.75 74 PRO A CA 1
ATOM 573 C C . PRO A 1 74 ? 21.073 0.125 -1.668 1.00 67.75 74 PRO A C 1
ATOM 575 O O . PRO A 1 74 ? 21.831 -0.298 -2.534 1.00 67.75 74 PRO A O 1
ATOM 578 N N . TYR A 1 75 ? 19.828 0.530 -1.950 1.00 64.31 75 TYR A N 1
ATOM 579 C CA . TYR A 1 75 ? 19.240 0.517 -3.301 1.00 64.31 75 TYR A CA 1
ATOM 580 C C . TYR A 1 75 ? 20.188 1.104 -4.354 1.00 64.31 75 TYR A C 1
ATOM 582 O O . TYR A 1 75 ? 20.273 0.601 -5.467 1.00 64.31 75 TYR A O 1
ATOM 590 N N . GLU A 1 76 ? 20.912 2.151 -3.959 1.00 66.38 76 GLU A N 1
ATOM 591 C CA . GLU A 1 76 ? 21.876 2.902 -4.760 1.00 66.38 76 GLU A CA 1
ATOM 592 C C . GLU A 1 76 ? 22.983 2.017 -5.358 1.00 66.38 76 GLU A C 1
ATOM 594 O O . GLU A 1 76 ? 23.410 2.276 -6.479 1.00 66.38 76 GLU A O 1
ATOM 599 N N . GLU A 1 77 ? 23.391 0.941 -4.677 1.00 66.25 77 GLU A N 1
ATOM 600 C CA . GLU A 1 77 ? 24.423 0.007 -5.157 1.00 66.25 77 GLU A CA 1
ATOM 601 C C . GLU A 1 77 ? 23.924 -0.881 -6.314 1.00 66.25 77 GLU A C 1
ATOM 603 O O . GLU A 1 77 ? 24.720 -1.365 -7.116 1.00 66.25 77 GLU A O 1
ATOM 608 N N . ASN A 1 78 ? 22.601 -1.038 -6.449 1.00 68.19 78 ASN A N 1
ATOM 609 C CA . ASN A 1 78 ? 21.960 -1.942 -7.408 1.00 68.19 78 ASN A CA 1
ATOM 610 C C . ASN A 1 78 ? 21.322 -1.223 -8.612 1.00 68.19 78 ASN A C 1
ATOM 612 O O . ASN A 1 78 ? 20.752 -1.872 -9.494 1.00 68.19 78 ASN A O 1
ATOM 616 N N . ILE A 1 79 ? 21.404 0.109 -8.683 1.00 77.06 79 ILE A N 1
ATOM 617 C CA . ILE A 1 79 ? 20.885 0.875 -9.823 1.00 77.06 79 ILE A CA 1
ATOM 618 C C . ILE A 1 79 ? 21.997 1.047 -10.856 1.00 77.06 79 ILE A C 1
ATOM 620 O O . ILE A 1 79 ? 23.026 1.663 -10.584 1.00 77.06 79 ILE A O 1
ATOM 624 N N . THR A 1 80 ? 21.753 0.572 -12.076 1.00 83.38 80 THR A N 1
ATOM 625 C CA . THR A 1 80 ? 22.603 0.858 -13.237 1.00 83.38 80 THR A CA 1
ATOM 626 C C . THR A 1 80 ? 21.823 1.651 -14.279 1.00 83.38 80 THR A C 1
ATOM 628 O O . THR A 1 80 ? 20.621 1.452 -14.460 1.00 83.38 80 THR A O 1
ATOM 631 N N . TYR A 1 81 ? 22.490 2.585 -14.951 1.00 84.62 81 TYR A N 1
ATOM 632 C CA . TYR A 1 81 ? 21.920 3.373 -16.038 1.00 84.62 81 TYR A CA 1
ATOM 633 C C . TYR A 1 81 ? 22.838 3.341 -17.255 1.00 84.62 81 TYR A C 1
ATOM 635 O O . TYR A 1 81 ? 24.055 3.213 -17.136 1.00 84.62 81 TYR A O 1
ATOM 643 N N . VAL A 1 82 ? 22.241 3.443 -18.441 1.00 90.25 82 VAL A N 1
ATOM 644 C CA . VAL A 1 82 ? 22.977 3.454 -19.706 1.00 90.25 82 VAL A CA 1
ATOM 645 C C . VAL A 1 82 ? 23.071 4.890 -20.196 1.00 90.25 82 VAL A C 1
ATOM 647 O O . VAL A 1 82 ? 22.044 5.518 -20.457 1.00 90.25 82 VAL A O 1
ATOM 650 N N . SER A 1 83 ? 24.288 5.404 -20.334 1.00 88.56 83 SER A N 1
ATOM 651 C CA . SER A 1 83 ? 24.547 6.641 -21.068 1.00 88.56 83 SER A CA 1
ATOM 652 C C . SER A 1 83 ? 24.876 6.287 -22.520 1.00 88.56 83 SER A C 1
ATOM 654 O O . SER A 1 83 ? 25.438 5.228 -22.808 1.00 88.56 83 SER A O 1
ATOM 656 N N . SER A 1 84 ? 24.446 7.129 -23.456 1.00 90.69 84 SER A N 1
ATOM 657 C CA . SER A 1 84 ? 24.827 7.011 -24.867 1.00 90.69 84 SER A CA 1
ATOM 658 C C . SER A 1 84 ? 25.668 8.227 -25.209 1.00 90.69 84 SER A C 1
ATOM 660 O O . SER A 1 84 ? 25.286 9.340 -24.854 1.00 90.69 84 SER A O 1
ATOM 662 N N . ASN A 1 85 ? 26.809 8.015 -25.853 1.00 83.75 85 ASN A N 1
ATOM 663 C CA . ASN A 1 85 ? 27.592 9.111 -26.392 1.00 83.75 85 ASN A CA 1
ATOM 664 C C . ASN A 1 85 ? 27.099 9.399 -27.813 1.00 83.75 85 ASN A C 1
ATOM 666 O O . ASN A 1 85 ? 27.296 8.594 -28.723 1.00 83.75 85 ASN A O 1
ATOM 670 N N . ASP A 1 86 ? 26.443 10.542 -27.997 1.00 87.56 86 ASP A N 1
ATOM 671 C CA . ASP A 1 86 ? 25.888 10.945 -29.291 1.00 87.56 86 ASP A CA 1
ATOM 672 C C . ASP A 1 86 ? 26.974 11.233 -30.348 1.00 87.56 86 ASP A C 1
ATOM 674 O O . ASP A 1 86 ? 26.676 11.230 -31.541 1.00 87.56 86 ASP A O 1
ATOM 678 N N . GLU A 1 87 ? 28.233 11.436 -29.939 1.00 86.12 87 GLU A N 1
ATOM 679 C CA . GLU A 1 87 ? 29.353 11.698 -30.853 1.00 86.12 87 GLU A CA 1
ATOM 680 C C . GLU A 1 87 ? 29.928 10.417 -31.476 1.00 86.12 87 GLU A C 1
ATOM 682 O O . GLU A 1 87 ? 30.207 10.386 -32.674 1.00 86.12 87 GLU A O 1
ATOM 687 N N . ASN A 1 88 ? 30.103 9.348 -30.692 1.00 84.25 88 ASN A N 1
ATOM 688 C CA . ASN A 1 88 ? 30.736 8.107 -31.164 1.00 84.25 88 ASN A CA 1
ATOM 689 C C . ASN A 1 88 ? 29.791 6.891 -31.218 1.00 84.25 88 ASN A C 1
ATOM 691 O O . ASN A 1 88 ? 30.176 5.834 -31.716 1.00 84.25 88 ASN A O 1
ATOM 695 N N . GLY A 1 89 ? 28.551 7.036 -30.742 1.00 88.44 89 GLY A N 1
ATOM 696 C CA . GLY A 1 89 ? 27.527 5.992 -30.750 1.00 88.44 89 GLY A CA 1
ATOM 697 C C . GLY A 1 89 ? 27.718 4.889 -29.703 1.00 88.44 89 GLY A C 1
ATOM 698 O O . GLY A 1 89 ? 26.958 3.915 -29.707 1.00 88.44 89 GLY A O 1
ATOM 699 N N . GLU A 1 90 ? 28.703 5.003 -28.810 1.00 90.38 90 GLU A N 1
ATOM 700 C CA . GLU A 1 90 ? 28.953 4.012 -27.768 1.00 90.38 90 GLU A CA 1
ATOM 701 C C . GLU A 1 90 ? 27.929 4.122 -26.628 1.00 90.38 90 GLU A C 1
ATOM 703 O O . GLU A 1 90 ? 27.432 5.201 -26.291 1.00 90.38 90 GLU A O 1
ATOM 708 N N . ARG A 1 91 ? 27.587 2.976 -26.030 1.00 90.00 91 ARG A N 1
ATOM 709 C CA . ARG A 1 91 ? 26.689 2.892 -24.874 1.00 90.00 91 ARG A CA 1
ATOM 710 C C . ARG A 1 91 ? 27.484 2.399 -23.678 1.00 90.00 91 ARG A C 1
ATOM 712 O O . ARG A 1 91 ? 27.987 1.277 -23.703 1.00 90.00 91 ARG A O 1
ATOM 719 N N . MET A 1 92 ? 27.575 3.219 -22.639 1.00 88.44 92 MET A N 1
ATOM 720 C CA . MET A 1 92 ? 28.290 2.887 -21.411 1.00 88.44 92 MET A CA 1
ATOM 721 C C . MET A 1 92 ? 27.300 2.595 -20.290 1.00 88.44 92 MET A C 1
ATOM 723 O O . MET A 1 92 ? 26.305 3.298 -20.114 1.00 88.44 92 MET A O 1
ATOM 727 N N . LEU A 1 93 ? 27.579 1.544 -19.524 1.00 88.75 93 LEU A N 1
ATOM 728 C CA . LEU A 1 93 ? 26.806 1.191 -18.342 1.00 88.75 93 LEU A CA 1
ATOM 729 C C . LEU A 1 93 ? 27.469 1.819 -17.114 1.00 88.75 93 LEU A C 1
ATOM 731 O O . LEU A 1 93 ? 28.641 1.571 -16.838 1.00 88.75 93 LEU A O 1
ATOM 735 N N . HIS A 1 94 ? 26.715 2.634 -16.388 1.00 82.31 94 HIS A N 1
ATOM 736 C CA . HIS A 1 94 ? 27.154 3.301 -15.172 1.00 82.31 94 HIS A CA 1
ATOM 737 C C . HIS A 1 94 ? 26.389 2.759 -13.973 1.00 82.31 94 HIS A C 1
ATOM 739 O O . HIS A 1 94 ? 25.173 2.581 -14.033 1.00 82.31 94 HIS A O 1
ATOM 745 N N . THR A 1 95 ? 27.086 2.559 -12.862 1.00 80.19 95 THR A N 1
ATOM 746 C CA . THR A 1 95 ? 26.444 2.374 -11.558 1.00 80.19 95 THR A CA 1
ATOM 747 C C . THR A 1 95 ? 26.023 3.740 -11.015 1.00 80.19 95 THR A C 1
ATOM 749 O O . THR A 1 95 ? 26.729 4.735 -11.216 1.00 80.19 95 THR A O 1
ATOM 752 N N . ALA A 1 96 ? 24.865 3.817 -10.358 1.00 73.44 96 ALA A N 1
ATOM 753 C CA . ALA A 1 96 ? 24.442 5.035 -9.683 1.00 73.44 96 ALA A CA 1
ATOM 754 C C . ALA A 1 96 ? 25.489 5.445 -8.628 1.00 73.44 96 ALA A C 1
ATOM 756 O O . ALA A 1 96 ? 26.050 4.584 -7.946 1.00 73.44 96 ALA A O 1
ATOM 757 N N . PRO A 1 97 ? 25.797 6.745 -8.499 1.00 69.25 97 PRO A N 1
ATOM 758 C CA . PRO A 1 97 ? 26.717 7.204 -7.473 1.00 69.25 97 PRO A CA 1
ATOM 759 C C . PRO A 1 97 ? 26.117 6.918 -6.092 1.00 69.25 97 PRO A C 1
ATOM 761 O O . PRO A 1 97 ? 25.077 7.472 -5.744 1.00 69.25 97 PRO A O 1
ATOM 764 N N . SER A 1 98 ? 26.777 6.057 -5.314 1.00 60.75 98 SER A N 1
ATOM 765 C CA . SER A 1 98 ? 26.417 5.811 -3.918 1.00 60.75 98 SER A CA 1
ATOM 766 C C . SER A 1 98 ? 26.686 7.076 -3.108 1.00 60.75 98 SER A C 1
ATOM 768 O O . SER A 1 98 ? 27.814 7.585 -3.109 1.00 60.75 98 SER A O 1
ATOM 770 N N . SER A 1 99 ? 25.677 7.584 -2.406 1.00 58.97 99 SER A N 1
ATOM 771 C CA . SER A 1 99 ? 25.872 8.668 -1.449 1.00 58.97 99 SER A CA 1
ATOM 772 C C . SER A 1 99 ? 26.829 8.190 -0.345 1.00 58.97 99 SER A C 1
ATOM 774 O O . SER A 1 99 ? 26.602 7.120 0.224 1.00 58.97 99 SER A O 1
ATOM 776 N N . PRO A 1 100 ? 27.897 8.934 0.005 1.00 57.12 100 PRO A N 1
ATOM 777 C CA . PRO A 1 100 ? 28.760 8.589 1.127 1.00 57.12 100 PRO A CA 1
ATOM 778 C C . PRO A 1 100 ? 28.044 8.926 2.443 1.00 57.12 100 PRO A C 1
ATOM 780 O O . PRO A 1 100 ? 28.437 9.834 3.175 1.00 57.12 100 PRO A O 1
ATOM 783 N N . LEU A 1 101 ? 26.958 8.221 2.757 1.00 54.62 101 LEU A N 1
ATOM 784 C CA . LEU A 1 101 ? 26.402 8.237 4.102 1.00 54.62 101 LEU A CA 1
ATOM 785 C C . LEU A 1 101 ? 27.306 7.371 4.991 1.00 54.62 101 LEU A C 1
ATOM 787 O O . LEU A 1 101 ? 27.618 6.233 4.628 1.00 54.62 101 LEU A O 1
ATOM 791 N N . PRO A 1 102 ? 27.759 7.876 6.152 1.00 48.31 102 PRO A N 1
ATOM 792 C CA . PRO A 1 102 ? 28.544 7.072 7.070 1.00 48.31 102 PRO A CA 1
ATOM 793 C C . PRO A 1 102 ? 27.709 5.867 7.506 1.00 48.31 102 PRO A C 1
ATOM 795 O O . PRO A 1 102 ? 26.597 6.017 8.016 1.00 48.31 102 PRO A O 1
ATOM 798 N N . ARG A 1 103 ? 28.264 4.667 7.292 1.00 57.31 103 ARG A N 1
ATOM 799 C CA . ARG A 1 103 ? 27.764 3.403 7.841 1.00 57.31 103 ARG A CA 1
ATOM 800 C C . ARG A 1 103 ? 27.382 3.651 9.303 1.00 57.31 103 ARG A C 1
ATOM 802 O O . ARG A 1 103 ? 28.223 4.110 10.076 1.00 57.31 103 ARG A O 1
ATOM 809 N N . ALA A 1 104 ? 26.113 3.418 9.646 1.00 54.47 104 ALA A N 1
ATOM 810 C CA . ALA A 1 104 ? 25.593 3.677 10.985 1.00 54.47 104 ALA A CA 1
ATOM 811 C C . ALA A 1 104 ? 26.551 3.096 12.045 1.00 54.47 104 ALA A C 1
ATOM 813 O O . ALA A 1 104 ? 27.041 1.975 11.858 1.00 54.47 104 ALA A O 1
ATOM 814 N N . PRO A 1 105 ? 26.867 3.838 13.124 1.00 52.16 105 PRO A N 1
ATOM 815 C CA . PRO A 1 105 ? 27.789 3.354 14.138 1.00 52.16 105 PRO A CA 1
ATOM 816 C C . PRO A 1 105 ? 27.252 2.046 14.721 1.00 52.16 105 PRO A C 1
ATOM 818 O O . PRO A 1 105 ? 26.059 1.924 15.005 1.00 52.16 105 PRO A O 1
ATOM 821 N N . ALA A 1 106 ? 28.138 1.057 14.854 1.00 53.03 106 ALA A N 1
ATOM 822 C CA . ALA A 1 106 ? 27.799 -0.249 15.396 1.00 53.03 106 ALA A CA 1
ATOM 823 C C . ALA A 1 106 ? 27.086 -0.085 16.746 1.00 53.03 106 ALA A C 1
ATOM 825 O O . ALA A 1 106 ? 27.590 0.587 17.649 1.00 53.03 106 ALA A O 1
ATOM 826 N N . LEU A 1 107 ? 25.901 -0.690 16.865 1.00 55.81 107 LEU A N 1
ATOM 827 C CA . LEU A 1 107 ? 25.169 -0.743 18.124 1.00 55.81 107 LEU A CA 1
ATOM 828 C C . LEU A 1 107 ? 26.066 -1.383 19.199 1.00 55.81 107 LEU A C 1
ATOM 830 O O . LEU A 1 107 ? 26.713 -2.398 18.918 1.00 55.81 107 LEU A O 1
ATOM 834 N N . PRO A 1 108 ? 26.114 -0.825 20.420 1.00 57.81 108 PRO A N 1
ATOM 835 C CA . PRO A 1 108 ? 26.889 -1.415 21.501 1.00 57.81 108 PRO A CA 1
ATOM 836 C C . PRO A 1 108 ? 26.359 -2.821 21.843 1.00 57.81 108 PRO A C 1
ATOM 838 O O . PRO A 1 108 ? 25.159 -3.085 21.694 1.00 57.81 108 PRO A O 1
ATOM 841 N N . PRO A 1 109 ? 27.231 -3.739 22.297 1.00 48.31 109 PRO A N 1
ATOM 842 C CA . PRO A 1 109 ? 26.843 -5.109 22.608 1.00 48.31 109 PRO A CA 1
ATOM 843 C C . PRO A 1 109 ? 25.788 -5.140 23.721 1.00 48.31 109 PRO A C 1
ATOM 845 O O . PRO A 1 109 ? 25.925 -4.483 24.754 1.00 48.31 109 PRO A O 1
ATOM 848 N N . LYS A 1 110 ? 24.726 -5.925 23.498 1.00 45.38 110 LYS A N 1
ATOM 849 C CA . LYS A 1 110 ? 23.668 -6.203 24.478 1.00 45.38 110 LYS A CA 1
ATOM 850 C C . LYS A 1 110 ? 24.297 -6.792 25.743 1.00 45.38 110 LYS A C 1
ATOM 852 O O . LYS A 1 110 ? 24.863 -7.879 25.689 1.00 45.38 110 LYS A O 1
ATOM 857 N N . GLN A 1 111 ? 24.176 -6.098 26.873 1.00 43.06 111 GLN A N 1
ATOM 858 C CA . GLN A 1 111 ? 24.463 -6.699 28.172 1.00 43.06 111 GLN A CA 1
ATOM 859 C C . GLN A 1 111 ? 23.263 -7.534 28.621 1.00 43.06 111 GLN A C 1
ATOM 861 O O . GLN A 1 111 ? 22.141 -7.038 28.750 1.00 43.06 111 GLN A O 1
ATOM 866 N N . ASP A 1 112 ? 23.522 -8.818 28.838 1.00 37.84 112 ASP A N 1
ATOM 867 C CA . ASP A 1 112 ? 22.579 -9.786 29.370 1.00 37.84 112 ASP A CA 1
ATOM 868 C C . ASP A 1 112 ? 22.126 -9.430 30.796 1.00 37.84 112 ASP A C 1
ATOM 870 O O . ASP A 1 112 ? 22.905 -9.356 31.742 1.00 37.84 112 ASP A O 1
ATOM 874 N N . ARG A 1 113 ? 20.813 -9.237 30.923 1.00 42.28 113 ARG A N 1
ATOM 875 C CA . ARG A 1 113 ? 19.918 -9.942 31.853 1.00 42.28 113 ARG A CA 1
ATOM 876 C C . ARG A 1 113 ? 20.456 -10.244 33.267 1.00 42.28 113 ARG A C 1
ATOM 878 O O . ARG A 1 113 ? 21.098 -11.263 33.496 1.00 42.28 113 ARG A O 1
ATOM 885 N N . LEU A 1 114 ? 19.945 -9.511 34.261 1.00 35.34 114 LEU A N 1
ATOM 886 C CA . LEU A 1 114 ? 19.718 -10.049 35.609 1.00 35.34 114 LEU A CA 1
ATOM 887 C C . LEU A 1 114 ? 18.258 -9.823 36.026 1.00 35.34 114 LEU A C 1
ATOM 889 O O . LEU A 1 114 ? 17.785 -8.703 36.188 1.00 35.34 114 LEU A O 1
ATOM 893 N N . SER A 1 115 ? 17.537 -10.939 36.149 1.00 41.78 115 SER A N 1
ATOM 894 C CA . SER A 1 115 ? 16.187 -11.055 36.705 1.00 41.78 115 SER A CA 1
ATOM 895 C C . SER A 1 115 ? 16.181 -10.977 38.231 1.00 41.78 115 SER A C 1
ATOM 897 O O . SER A 1 115 ? 17.061 -11.543 38.871 1.00 41.78 115 SER A O 1
ATOM 899 N N . SER A 1 116 ? 15.101 -10.428 38.795 1.00 33.78 116 SER A N 1
ATOM 900 C CA . SER A 1 116 ? 14.289 -10.934 39.935 1.00 33.78 116 SER A CA 1
ATOM 901 C C . SER A 1 116 ? 13.600 -9.740 40.619 1.00 33.78 116 SER A C 1
ATOM 903 O O . SER A 1 116 ? 14.188 -8.672 40.664 1.00 33.78 116 SER A O 1
ATOM 905 N N . LYS A 1 117 ? 12.395 -9.752 41.198 1.00 33.69 117 LYS A N 1
ATOM 906 C CA . LYS A 1 117 ? 11.158 -10.566 41.262 1.00 33.69 117 LYS A CA 1
ATOM 907 C C . LYS A 1 117 ? 10.094 -9.633 41.951 1.00 33.69 117 LYS A C 1
ATOM 909 O O . LYS A 1 117 ? 10.477 -8.550 42.386 1.00 33.69 117 LYS A O 1
ATOM 914 N N . PRO A 1 118 ? 8.790 -9.983 42.044 1.00 46.00 118 PRO A N 1
ATOM 915 C CA . PRO A 1 118 ? 7.678 -9.022 42.228 1.00 46.00 118 PRO A CA 1
ATOM 916 C C . PRO A 1 118 ? 6.916 -9.078 43.590 1.00 46.00 118 PRO A C 1
ATOM 918 O O . PRO A 1 118 ? 7.217 -9.944 44.407 1.00 46.00 118 PRO A O 1
ATOM 921 N N . LEU A 1 119 ? 5.866 -8.221 43.714 1.00 34.62 119 LEU A N 1
ATOM 922 C CA . LEU A 1 119 ? 4.707 -8.124 44.671 1.00 34.62 119 LEU A CA 1
ATOM 923 C C . LEU A 1 119 ? 4.813 -7.160 45.893 1.00 34.62 119 LEU A C 1
ATOM 925 O O . LEU A 1 119 ? 5.936 -6.904 46.313 1.00 34.62 119 LEU A O 1
ATOM 929 N N . PRO A 1 120 ? 3.693 -6.687 46.536 1.00 41.94 120 PRO A N 1
ATOM 930 C CA . PRO A 1 120 ? 2.241 -6.882 46.268 1.00 41.94 120 PRO A CA 1
ATOM 931 C C . PRO A 1 120 ? 1.278 -5.641 46.367 1.00 41.94 120 PRO A C 1
ATOM 933 O O . PRO A 1 120 ? 1.474 -4.710 47.134 1.00 41.94 120 PRO A O 1
ATOM 936 N N . ARG A 1 121 ? 0.166 -5.724 45.611 1.00 29.66 121 ARG A N 1
ATOM 937 C CA . ARG A 1 121 ? -1.288 -5.489 45.892 1.00 29.66 121 ARG A CA 1
ATOM 938 C C . ARG A 1 121 ? -1.817 -4.477 46.968 1.00 29.66 121 ARG A C 1
ATOM 940 O O . ARG A 1 121 ? -1.878 -4.840 48.132 1.00 29.66 121 ARG A O 1
ATOM 947 N N . SER A 1 122 ? -2.454 -3.386 46.468 1.00 34.69 122 SER A N 1
ATOM 948 C CA . SER A 1 122 ? -3.732 -2.664 46.841 1.00 34.69 122 SER A CA 1
ATOM 949 C C . SER A 1 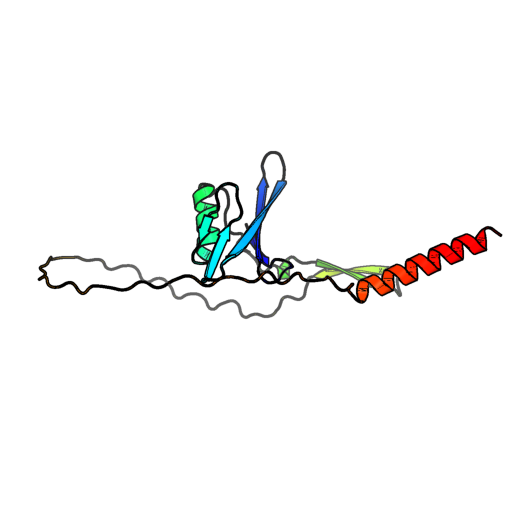122 ? -3.956 -2.108 48.281 1.00 34.69 122 SER A C 1
ATOM 951 O O . SER A 1 122 ? -3.299 -2.621 49.177 1.00 34.69 122 SER A O 1
ATOM 953 N N . PRO A 1 123 ? -4.898 -1.156 48.577 1.00 41.91 123 PRO A N 1
ATOM 954 C CA . PRO A 1 123 ? -6.193 -0.869 47.915 1.00 41.91 123 PRO A CA 1
ATOM 955 C C . PRO A 1 123 ? -6.547 0.626 47.657 1.00 41.91 123 PRO A C 1
ATOM 957 O O . PRO A 1 123 ? -5.824 1.543 48.029 1.00 41.91 123 PRO A O 1
ATOM 960 N N . ALA A 1 124 ? -7.690 0.836 46.988 1.00 34.56 124 ALA A N 1
ATOM 961 C CA . ALA A 1 124 ? -8.355 2.118 46.705 1.00 34.56 124 ALA A CA 1
ATOM 962 C C . ALA A 1 124 ? -8.880 2.845 47.969 1.00 34.56 124 ALA A C 1
ATOM 964 O O . ALA A 1 124 ? -8.974 2.233 49.035 1.00 34.56 124 ALA A O 1
ATOM 965 N N . PRO A 1 125 ? -9.321 4.115 47.835 1.00 41.94 125 PRO A N 1
ATOM 966 C CA . PRO A 1 125 ? -10.771 4.314 47.878 1.00 41.94 125 PRO A CA 1
ATOM 967 C C . PRO A 1 125 ? -11.356 5.334 46.880 1.00 41.94 125 PRO A C 1
ATOM 969 O O . PRO A 1 125 ? -10.711 6.232 46.349 1.00 41.94 125 PRO A O 1
ATOM 972 N N . ASP A 1 126 ? -12.647 5.100 46.692 1.00 31.84 126 ASP A N 1
ATOM 973 C CA . ASP A 1 126 ? -13.734 5.739 45.956 1.00 31.84 126 ASP A CA 1
ATOM 974 C C . ASP A 1 126 ? -14.005 7.224 46.302 1.00 31.84 126 ASP A C 1
ATOM 976 O O . ASP A 1 126 ? -13.987 7.579 47.484 1.00 31.84 126 ASP A O 1
ATOM 980 N N . ARG A 1 127 ? -14.342 8.067 45.298 1.00 33.50 127 ARG A N 1
ATOM 981 C CA . ARG A 1 127 ? -15.570 8.908 45.291 1.00 33.50 127 ARG A CA 1
ATOM 982 C C . ARG A 1 127 ? -15.699 9.926 44.135 1.00 33.50 127 ARG A C 1
ATOM 984 O O . ARG A 1 127 ? -14.869 10.812 43.977 1.00 33.50 127 ARG A O 1
ATOM 991 N N . ARG A 1 128 ? -16.920 9.914 43.566 1.00 33.44 128 ARG A N 1
ATOM 992 C CA . ARG A 1 128 ? -17.779 11.035 43.083 1.00 33.44 128 ARG A CA 1
ATOM 993 C C . ARG A 1 128 ? -17.623 11.592 41.652 1.00 33.44 128 ARG A C 1
ATOM 995 O O . ARG A 1 128 ? -16.867 12.513 41.387 1.00 33.44 128 ARG A O 1
ATOM 1002 N N . ILE A 1 129 ? -18.510 11.080 40.792 1.00 33.47 129 ILE A N 1
ATOM 1003 C CA . ILE A 1 129 ? -19.535 11.766 39.965 1.00 33.47 129 ILE A CA 1
ATOM 1004 C C . ILE A 1 129 ? -19.427 13.304 39.851 1.00 33.47 129 ILE A C 1
ATOM 1006 O O . ILE A 1 129 ? -19.656 14.009 40.834 1.00 33.47 129 ILE A O 1
ATOM 1010 N N . LEU A 1 130 ? -19.307 13.805 38.612 1.00 36.38 130 LEU A N 1
ATOM 1011 C CA . LEU A 1 130 ? -19.992 15.025 38.171 1.00 36.38 130 LEU A CA 1
ATOM 1012 C C . LEU A 1 130 ? -20.442 14.898 36.704 1.00 36.38 130 LEU A C 1
ATOM 1014 O O . LEU A 1 130 ? -19.781 14.297 35.864 1.00 36.38 130 LEU A O 1
ATOM 1018 N N . THR A 1 131 ? -21.635 15.419 36.466 1.00 30.69 131 THR A N 1
ATOM 1019 C CA . THR A 1 131 ? -22.514 15.325 35.303 1.00 30.69 131 THR A CA 1
ATOM 1020 C C . THR A 1 131 ? -22.191 16.311 34.168 1.00 30.69 131 THR A C 1
ATOM 1022 O O . THR A 1 131 ? -21.499 17.300 34.378 1.00 30.69 131 THR A O 1
ATOM 1025 N N . THR A 1 132 ? -22.855 16.077 33.020 1.00 30.30 132 THR A N 1
ATOM 1026 C CA . THR A 1 132 ? -23.307 17.034 31.972 1.00 30.30 132 THR A CA 1
ATOM 1027 C C . THR A 1 132 ? -22.273 17.706 31.057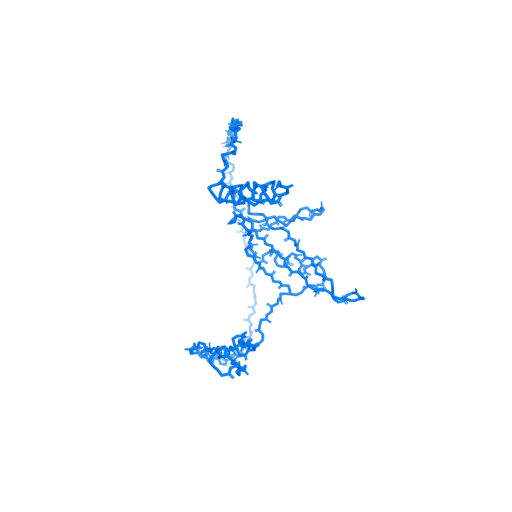 1.00 30.30 132 THR A C 1
ATOM 1029 O O . THR A 1 132 ? -21.515 18.554 31.502 1.00 30.30 132 THR A O 1
ATOM 1032 N N . ALA A 1 133 ? -22.360 17.464 29.740 1.00 29.53 133 ALA A N 1
ATOM 1033 C CA . ALA A 1 133 ? -23.064 18.341 28.782 1.00 29.53 133 ALA A CA 1
ATOM 1034 C C . ALA A 1 133 ? -22.776 17.940 27.314 1.00 29.53 133 ALA A C 1
ATOM 1036 O O . ALA A 1 133 ? -21.643 17.659 26.936 1.00 29.53 133 ALA A O 1
ATOM 1037 N N . VAL A 1 134 ? -23.827 17.939 26.491 1.00 39.31 134 VAL A N 1
ATOM 1038 C CA . VAL A 1 134 ? -23.797 17.885 25.013 1.00 39.31 134 VAL A CA 1
ATOM 1039 C C . VAL A 1 134 ? -23.435 19.283 24.480 1.00 39.31 134 VAL A C 1
ATOM 1041 O O . VAL A 1 134 ? -23.768 20.260 25.157 1.00 39.31 134 VAL A O 1
ATOM 1044 N N . PRO A 1 135 ? -22.839 19.429 23.277 1.00 43.16 135 PRO A N 1
ATOM 1045 C CA . PRO A 1 135 ? -23.645 20.050 22.215 1.00 43.16 135 PRO A CA 1
ATOM 1046 C C . PRO A 1 135 ? -23.362 19.600 20.758 1.00 43.16 135 PRO A C 1
ATOM 1048 O O . PRO A 1 135 ? -22.237 19.341 20.347 1.00 43.16 135 PRO A O 1
ATOM 1051 N N . SER A 1 136 ? -24.473 19.550 20.015 1.00 35.66 136 SER A N 1
ATOM 1052 C CA . SER A 1 136 ? -24.758 19.887 18.605 1.00 35.66 136 SER A CA 1
ATOM 1053 C C . SER A 1 136 ? -23.675 19.949 17.509 1.00 35.66 136 SER A C 1
ATOM 1055 O O . SER A 1 136 ? -22.675 20.655 17.594 1.00 35.66 136 SER A O 1
ATOM 1057 N N . SER A 1 137 ? -24.059 19.333 16.386 1.00 44.56 137 SER A N 1
ATOM 1058 C CA . SER A 1 137 ? -23.560 19.404 15.006 1.00 44.56 137 SER A CA 1
ATOM 1059 C C . SER A 1 137 ? -23.319 20.816 14.443 1.00 44.56 137 SER A C 1
ATOM 1061 O O . SER A 1 137 ? -24.038 21.747 14.805 1.00 44.56 137 SER A O 1
ATOM 1063 N N . PRO A 1 138 ? -22.471 20.934 13.402 1.00 41.94 138 PRO A N 1
ATOM 1064 C CA . PRO A 1 138 ? -22.644 21.959 12.378 1.00 41.94 138 PRO A CA 1
ATOM 1065 C C . PRO A 1 138 ? -22.867 21.385 10.965 1.00 41.94 138 PRO A C 1
ATOM 1067 O O . PRO A 1 138 ? -22.195 20.472 10.492 1.00 41.94 138 PRO A O 1
ATOM 1070 N N . THR A 1 139 ? -23.852 21.985 10.305 1.00 40.34 139 THR A N 1
ATOM 1071 C CA . THR A 1 139 ? -24.259 21.906 8.896 1.00 40.34 139 THR A CA 1
ATOM 1072 C C . THR A 1 139 ? -23.143 22.262 7.909 1.00 40.34 139 THR A C 1
ATOM 1074 O O . THR A 1 139 ? -22.444 23.257 8.086 1.00 40.34 139 THR A O 1
ATOM 1077 N N . ASN A 1 140 ? -23.043 21.498 6.817 1.00 42.09 140 ASN A N 1
ATOM 1078 C CA . ASN A 1 140 ? -22.046 21.648 5.754 1.00 42.09 140 ASN A CA 1
ATOM 1079 C C . ASN A 1 140 ? -22.725 22.194 4.473 1.00 42.09 140 ASN A C 1
ATOM 1081 O O . ASN A 1 140 ? -23.573 21.494 3.913 1.00 42.09 140 ASN A O 1
ATOM 1085 N N . PRO A 1 141 ? -22.432 23.419 3.988 1.00 41.84 141 PRO A N 1
ATOM 1086 C CA . PRO A 1 141 ? -22.961 23.889 2.713 1.00 41.84 141 PRO A CA 1
ATOM 1087 C C . PRO A 1 141 ? -22.059 23.438 1.553 1.00 41.84 141 PRO A C 1
ATOM 1089 O O . PRO A 1 141 ? -20.924 23.883 1.389 1.00 41.84 141 PRO A O 1
ATOM 1092 N N . MET A 1 142 ? -22.608 22.557 0.720 1.00 40.53 142 MET A N 1
ATOM 1093 C CA . MET A 1 142 ? -22.019 22.016 -0.504 1.00 40.53 142 MET A CA 1
ATOM 1094 C C . MET A 1 142 ? -21.630 23.145 -1.483 1.00 40.53 142 MET A C 1
ATOM 1096 O O . MET A 1 142 ? -22.486 23.728 -2.149 1.00 40.53 142 MET A O 1
ATOM 1100 N N . ARG A 1 143 ? -20.333 23.463 -1.601 1.00 54.06 143 ARG A N 1
ATOM 1101 C CA . ARG A 1 143 ? -19.812 24.334 -2.670 1.00 54.06 143 ARG A CA 1
ATOM 1102 C C . ARG A 1 143 ? -19.471 23.492 -3.898 1.00 54.06 143 ARG A C 1
ATOM 1104 O O . ARG A 1 143 ? -18.527 22.710 -3.898 1.00 54.06 143 ARG A O 1
ATOM 1111 N N . ARG A 1 144 ? -20.266 23.671 -4.954 1.00 49.94 144 ARG A N 1
ATOM 1112 C CA . ARG A 1 144 ? -20.066 23.106 -6.294 1.00 49.94 144 ARG A CA 1
ATOM 1113 C C . ARG A 1 144 ? -18.791 23.706 -6.907 1.00 49.94 144 ARG A C 1
ATOM 1115 O O . ARG A 1 144 ? -18.798 24.867 -7.305 1.00 49.94 144 ARG A O 1
ATOM 1122 N N . LEU A 1 145 ? -17.707 22.932 -6.970 1.00 43.97 145 LEU A N 1
ATOM 1123 C CA . LEU A 1 145 ? -16.486 23.320 -7.682 1.00 43.97 145 LEU A CA 1
ATOM 1124 C C . LEU A 1 145 ? -16.727 23.195 -9.191 1.00 43.97 145 LEU A C 1
ATOM 1126 O O . LEU A 1 145 ? -16.908 22.097 -9.713 1.00 43.97 145 LEU A O 1
ATOM 1130 N N . ILE A 1 146 ? -16.755 24.331 -9.885 1.00 52.59 146 ILE A N 1
ATOM 1131 C CA . ILE A 1 146 ? -16.664 24.380 -11.344 1.00 52.59 146 ILE A CA 1
ATOM 1132 C C . ILE A 1 146 ? -15.183 24.197 -11.686 1.00 52.59 146 ILE A C 1
ATOM 1134 O O . ILE A 1 146 ? -14.354 25.027 -11.319 1.00 52.59 146 ILE A O 1
ATOM 1138 N N . LEU A 1 147 ? -14.853 23.086 -12.344 1.00 45.47 147 LEU A N 1
ATOM 1139 C CA . LEU A 1 147 ? -13.511 22.799 -12.847 1.00 45.47 147 LEU A CA 1
ATOM 1140 C C . LEU A 1 147 ? -13.188 23.783 -13.977 1.00 45.47 147 LEU A C 1
ATOM 1142 O O . LEU A 1 147 ? -13.727 23.663 -15.076 1.00 45.47 147 LEU A O 1
ATOM 1146 N N . SER A 1 148 ? -12.320 24.760 -13.717 1.00 52.41 148 SER A N 1
ATOM 1147 C CA . SER A 1 148 ? -11.689 25.525 -14.789 1.00 52.41 148 SER A CA 1
ATOM 1148 C C . SER A 1 148 ? -10.636 24.644 -15.481 1.00 52.41 148 SER A C 1
ATOM 1150 O O . SER A 1 148 ? -9.881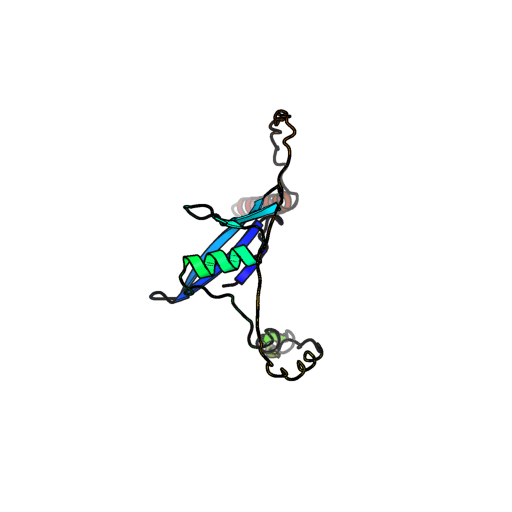 23.937 -14.806 1.00 52.41 148 SER A O 1
ATOM 1152 N N . PRO A 1 149 ? -10.585 24.625 -16.825 1.00 52.00 149 PRO A N 1
ATOM 1153 C CA . PRO A 1 149 ? -9.625 23.802 -17.548 1.00 52.00 149 PRO A CA 1
ATOM 1154 C C . PRO A 1 149 ? -8.194 24.283 -17.280 1.00 52.00 149 PRO A C 1
ATOM 1156 O O . PRO A 1 149 ? -7.892 25.473 -17.355 1.00 52.00 149 PRO A O 1
ATOM 1159 N N . SER A 1 150 ? -7.319 23.330 -16.954 1.00 53.19 150 SER A N 1
ATOM 1160 C CA . SER A 1 150 ? -5.905 23.568 -16.652 1.00 53.19 150 SER A CA 1
ATOM 1161 C C . SER A 1 150 ? -5.167 24.114 -17.886 1.00 53.19 150 SER A C 1
ATOM 1163 O O . SER A 1 150 ? -5.405 23.616 -18.992 1.00 53.19 150 SER A O 1
ATOM 1165 N N . PRO A 1 151 ? -4.231 25.071 -17.738 1.00 57.06 151 PRO A N 1
ATOM 1166 C CA . PRO A 1 151 ? -3.478 25.644 -18.861 1.00 57.06 151 PRO A CA 1
ATOM 1167 C C . PRO A 1 151 ? -2.716 24.590 -19.684 1.00 57.06 151 PRO A C 1
ATOM 1169 O O . PRO A 1 151 ? -2.566 24.750 -20.890 1.00 57.06 151 PRO A O 1
ATOM 1172 N N . LEU A 1 152 ? -2.334 23.457 -19.080 1.00 50.19 152 LEU A N 1
ATOM 1173 C CA . LEU A 1 152 ? -1.704 22.336 -19.793 1.00 50.19 152 LEU A CA 1
ATOM 1174 C C . LEU A 1 152 ? -2.636 21.656 -20.810 1.00 50.19 152 LEU A C 1
ATOM 1176 O O . LEU A 1 152 ? -2.175 21.160 -21.834 1.00 50.19 152 LEU A O 1
ATOM 1180 N N . THR A 1 153 ? -3.949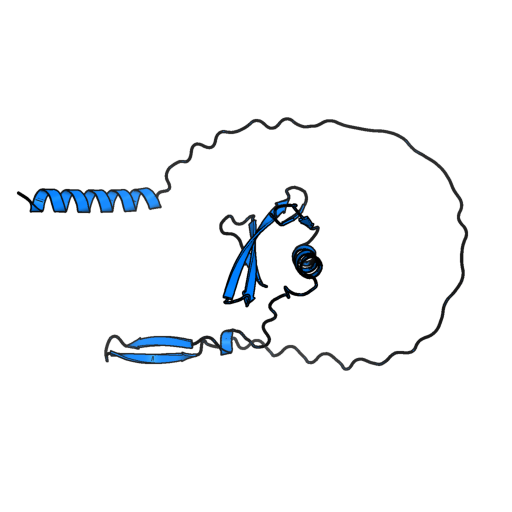 21.646 -20.557 1.00 55.19 153 THR A N 1
ATOM 1181 C CA . THR A 1 153 ? -4.929 21.087 -21.506 1.00 55.19 153 THR A CA 1
ATOM 1182 C C . THR A 1 153 ? -5.209 22.018 -22.684 1.00 55.19 153 THR A C 1
ATOM 1184 O O . THR A 1 153 ? -5.570 21.539 -23.755 1.00 55.19 153 THR A O 1
ATOM 1187 N N . GLN A 1 154 ? -4.994 23.329 -22.526 1.00 58.19 154 GLN A N 1
ATOM 1188 C CA . GLN A 1 154 ? -5.155 24.288 -23.623 1.00 58.19 154 GLN A CA 1
ATOM 1189 C C . GLN A 1 154 ? -4.073 24.085 -24.688 1.00 58.19 154 GLN A C 1
ATOM 1191 O O . GLN A 1 154 ? -4.396 24.002 -25.868 1.00 58.19 154 GLN A O 1
ATOM 1196 N N . THR A 1 155 ? -2.816 23.891 -24.281 1.00 61.50 155 THR A N 1
ATOM 1197 C CA . THR A 1 155 ? -1.695 23.714 -25.219 1.00 61.50 155 THR A CA 1
ATOM 1198 C C . THR A 1 155 ? -1.839 22.465 -26.092 1.00 61.50 155 THR A C 1
ATOM 1200 O O . THR A 1 155 ? -1.610 22.528 -27.297 1.00 61.50 155 THR A O 1
ATOM 1203 N N . LEU A 1 156 ? -2.279 21.339 -25.516 1.00 68.25 156 LEU A N 1
ATOM 1204 C CA . LEU A 1 156 ? -2.485 20.099 -26.277 1.00 68.25 156 LEU A CA 1
ATOM 1205 C C . LEU A 1 156 ? -3.643 20.210 -27.278 1.00 68.25 156 LEU A C 1
ATOM 1207 O O . LEU A 1 156 ? -3.568 19.643 -28.368 1.00 68.25 156 LEU A O 1
ATOM 1211 N N . ASN A 1 157 ? -4.696 20.955 -26.931 1.00 72.25 157 ASN A N 1
ATOM 1212 C CA . ASN A 1 157 ? -5.827 21.182 -27.829 1.00 72.25 157 ASN A CA 1
ATOM 1213 C C . ASN A 1 157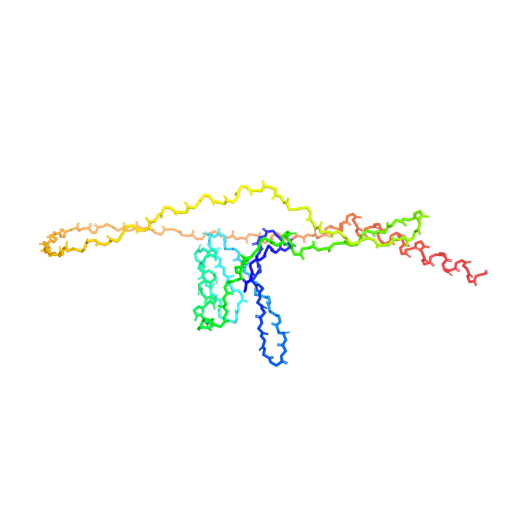 ? -5.434 22.047 -29.035 1.00 72.25 157 ASN A C 1
ATOM 1215 O O . ASN A 1 157 ? -5.852 21.750 -30.155 1.00 72.25 157 ASN A O 1
ATOM 1219 N N . GLU A 1 158 ? -4.601 23.069 -28.829 1.00 74.88 158 GLU A N 1
ATOM 1220 C CA . GLU A 1 158 ? -4.100 23.915 -29.919 1.00 74.88 158 GLU A CA 1
ATOM 1221 C C . GLU A 1 158 ? -3.180 23.134 -30.875 1.00 74.88 158 GLU A C 1
ATOM 1223 O O . GLU A 1 158 ? -3.324 23.247 -32.094 1.00 74.88 158 GLU A O 1
ATOM 1228 N N . GLU A 1 159 ? -2.304 22.261 -30.359 1.00 81.44 159 GLU A N 1
ATOM 1229 C CA . GLU A 1 159 ? -1.448 21.409 -31.203 1.00 81.44 159 GLU A CA 1
ATOM 1230 C C . GLU A 1 159 ? -2.277 20.435 -32.059 1.00 81.44 159 GLU A C 1
ATOM 1232 O O . GLU A 1 159 ? -2.031 20.269 -33.259 1.00 81.44 159 GLU A O 1
ATOM 1237 N N . LEU A 1 160 ? -3.302 19.817 -31.463 1.00 80.44 160 LEU A N 1
ATOM 1238 C CA . LEU A 1 160 ? -4.219 18.919 -32.170 1.00 80.44 160 LEU A CA 1
ATOM 1239 C C . LEU A 1 160 ? -4.987 19.644 -33.274 1.00 80.44 160 LEU A C 1
ATOM 1241 O O . LEU A 1 160 ? -5.128 19.107 -34.376 1.00 80.44 160 LEU A O 1
ATOM 1245 N N . LYS A 1 161 ? -5.446 20.867 -32.996 1.00 84.31 161 LYS A N 1
ATOM 1246 C CA . LYS A 1 161 ? -6.149 21.710 -33.964 1.00 84.31 161 LYS A CA 1
ATOM 1247 C C . LYS A 1 161 ? -5.243 22.074 -35.141 1.00 84.31 161 LYS A C 1
ATOM 1249 O O . LYS A 1 161 ? -5.655 21.909 -36.287 1.00 84.31 161 LYS A O 1
ATOM 1254 N N . LEU A 1 162 ? -3.991 22.453 -34.875 1.00 87.69 162 LEU A N 1
ATOM 1255 C CA . LEU A 1 162 ? -3.000 22.750 -35.914 1.00 87.69 162 LEU A CA 1
ATOM 1256 C C . LEU A 1 162 ? -2.704 21.518 -36.790 1.00 87.69 162 LEU A C 1
ATOM 1258 O O . LEU A 1 162 ? -2.682 21.610 -38.016 1.00 87.69 162 LEU A O 1
ATOM 1262 N N . LYS A 1 163 ? -2.539 20.337 -36.179 1.00 86.50 163 LYS A N 1
ATOM 1263 C CA . LYS A 1 163 ? -2.305 19.073 -36.906 1.00 86.50 163 LYS A CA 1
ATOM 1264 C C . LYS A 1 163 ? -3.501 18.597 -37.732 1.00 86.50 163 LYS A C 1
ATOM 1266 O O . LYS A 1 163 ? -3.308 17.866 -38.706 1.00 86.50 163 LYS A O 1
ATOM 1271 N N . LEU A 1 164 ? -4.724 18.932 -37.325 1.00 88.56 164 LEU A N 1
ATOM 1272 C CA . LEU A 1 164 ? -5.938 18.643 -38.092 1.00 88.56 164 LEU A CA 1
ATOM 1273 C C . LEU A 1 164 ? -6.059 19.576 -39.300 1.00 88.56 164 LEU A C 1
ATOM 1275 O O . LEU A 1 164 ? -6.308 19.091 -40.401 1.00 88.56 164 LEU A O 1
ATOM 1279 N N . GLU A 1 165 ? -5.804 20.871 -39.114 1.00 87.12 165 GLU A N 1
ATOM 1280 C CA . GLU A 1 165 ? -5.818 21.860 -40.199 1.00 87.12 165 GLU A CA 1
ATOM 1281 C C . GLU A 1 165 ? -4.758 21.536 -41.262 1.00 87.12 165 GLU A C 1
ATOM 1283 O O . GLU A 1 165 ? -5.075 21.464 -42.444 1.00 87.12 165 GLU A O 1
ATOM 1288 N N . MET A 1 166 ? -3.532 21.201 -40.841 1.00 86.56 166 MET A N 1
ATOM 1289 C CA . MET A 1 166 ? -2.449 20.788 -41.747 1.00 86.56 166 MET A CA 1
ATOM 1290 C C . MET A 1 166 ? -2.792 19.548 -42.576 1.00 86.56 166 MET A C 1
ATOM 1292 O O . MET A 1 166 ? -2.352 19.422 -43.713 1.00 86.56 166 MET A O 1
ATOM 1296 N N . ARG A 1 167 ? -3.575 18.611 -42.026 1.00 77.94 167 ARG A N 1
ATOM 1297 C CA . ARG A 1 167 ? -4.043 17.446 -42.792 1.00 77.94 167 ARG A CA 1
ATOM 1298 C C . ARG A 1 167 ? -5.143 17.807 -43.779 1.00 77.94 167 ARG A C 1
ATOM 1300 O O . ARG A 1 167 ? -5.209 17.196 -44.840 1.00 77.94 167 ARG A O 1
ATOM 1307 N N . ARG A 1 168 ? -5.989 18.777 -43.434 1.00 81.06 168 ARG A N 1
ATOM 1308 C CA . ARG A 1 168 ? -7.076 19.249 -44.292 1.00 81.06 168 ARG A CA 1
ATOM 1309 C C . ARG A 1 168 ? -6.541 20.009 -45.505 1.00 81.06 168 ARG A C 1
ATOM 1311 O O . ARG A 1 168 ? -7.020 19.776 -46.604 1.00 81.06 168 ARG A O 1
ATOM 1318 N N . THR A 1 169 ? -5.519 20.841 -45.317 1.00 79.38 169 THR A N 1
ATOM 1319 C CA . THR A 1 169 ? -4.874 21.597 -46.404 1.00 79.38 169 THR A CA 1
ATOM 1320 C C . THR A 1 169 ? -3.925 20.759 -47.261 1.00 79.38 169 THR A C 1
ATOM 1322 O O . THR A 1 169 ? -3.597 21.164 -48.365 1.00 79.38 169 THR A O 1
ATOM 1325 N N . SER A 1 170 ? -3.492 19.583 -46.790 1.00 72.25 170 SER A N 1
ATOM 1326 C CA . SER A 1 170 ? -2.692 18.634 -47.585 1.00 72.25 170 SER A CA 1
ATOM 1327 C C . SER A 1 170 ? -3.519 17.754 -48.533 1.00 72.25 170 SER A C 1
ATOM 1329 O O . SER A 1 170 ? -2.936 16.993 -49.299 1.00 72.25 170 SER A O 1
ATOM 1331 N N . GLN A 1 171 ? -4.853 17.795 -48.450 1.00 60.94 171 GLN A N 1
ATOM 1332 C CA . GLN A 1 171 ? -5.755 17.022 -49.316 1.00 60.94 171 GLN A CA 1
ATOM 1333 C C . GLN A 1 171 ? -6.388 17.846 -50.449 1.00 60.94 171 GLN A C 1
ATOM 1335 O O . GLN A 1 171 ? -7.190 17.287 -51.198 1.00 60.94 171 GLN A O 1
ATOM 1340 N N . GLU A 1 172 ? -6.035 19.128 -50.579 1.00 51.19 172 GLU A N 1
ATOM 1341 C CA . GLU A 1 172 ? -6.458 20.005 -51.683 1.00 51.19 172 GLU A CA 1
ATOM 1342 C C . GLU A 1 172 ? -5.356 20.166 -52.737 1.00 51.19 172 GLU A C 1
ATOM 1344 O O . GLU A 1 172 ? -4.167 20.244 -52.344 1.00 51.19 172 GLU A O 1
#

pLDDT: mean 72.98, std 22.34, range [29.53, 96.81]

Secondary structure (DSSP, 8-state):
-EEEE-TTSSEEEEEEEEESSSEEEEEEEEEE-TTSSEEEESSS-EEESSHHHHHHHHHHHTTTSS-----SS-GGGG-EEEEE-TTT--EEEEEPPPP----PPPPPPPPP-----------------------------------PPPHHHHHHHHHHHHHHHHHHHTT-

Sequence (172 aa):
MLLRPGRDGCSLAVTTRQDLNGSVFRHYRVTQREQGGYIIDVENPIPCSSLHDVIDALVEKTAGTLQPFLLEEPYEENITYVSSNDENGERMLHTAPSSPLPRAPALPPKQDRLSSKPLPRSPAPDRRILTTAVPSSPTNPMRRLILSPSPLTQTLNEELKLKLEMRRTSQE

InterPro domains:
  IPR036860 SH2 domain superfamily [G3DSA:3.30.505.10] (1-72)
  IPR036860 SH2 domain superfamily [SSF55550] (7-75)
  IPR039111 Signal-transducing adaptor protein STAP1/STAP2 [PTHR16186] (1-136)

Organism: NCBI:txid630683